Protein AF-A0A7Y2C783-F1 (afdb_monomer)

Structure (mmCIF, N/CA/C/O backbone):
data_AF-A0A7Y2C783-F1
#
_entry.id   AF-A0A7Y2C783-F1
#
loop_
_atom_site.group_PDB
_atom_site.id
_atom_site.type_symbol
_atom_site.label_atom_id
_atom_site.label_alt_id
_atom_site.label_comp_id
_atom_site.label_asym_id
_atom_site.label_entity_id
_atom_site.label_seq_id
_atom_site.pdbx_PDB_ins_code
_atom_site.Cartn_x
_atom_site.Cartn_y
_atom_site.Cartn_z
_atom_site.occupancy
_atom_site.B_iso_or_equiv
_atom_site.auth_seq_id
_atom_site.auth_comp_id
_atom_site.auth_asym_id
_atom_site.auth_atom_id
_atom_site.pdbx_PDB_model_num
ATOM 1 N N . MET A 1 1 ? 1.355 30.446 77.289 1.00 35.69 1 MET A N 1
ATOM 2 C CA . MET A 1 1 ? 1.460 31.749 76.599 1.00 35.69 1 MET A CA 1
ATOM 3 C C . MET A 1 1 ? 1.733 31.462 75.122 1.00 35.69 1 MET A C 1
ATOM 5 O O . MET A 1 1 ? 2.741 30.828 74.870 1.00 35.69 1 MET A O 1
ATOM 9 N N . MET A 1 2 ? 0.798 31.838 74.224 1.00 36.09 2 MET A N 1
ATOM 10 C CA . MET A 1 2 ? 0.848 31.855 72.731 1.00 36.09 2 MET A CA 1
ATOM 11 C C . MET A 1 2 ? 1.248 30.542 72.012 1.00 36.09 2 MET A C 1
ATOM 13 O O . MET A 1 2 ? 2.373 30.098 72.142 1.00 36.09 2 MET A O 1
ATOM 17 N N . MET A 1 3 ? 0.425 29.789 71.267 1.00 40.94 3 MET A N 1
ATOM 18 C CA . MET A 1 3 ? -0.605 30.044 70.238 1.00 40.94 3 MET A CA 1
ATOM 19 C C . MET A 1 3 ? -0.089 30.719 68.955 1.00 40.94 3 MET A C 1
ATOM 21 O O . MET A 1 3 ? 0.222 31.906 68.990 1.00 40.94 3 MET A O 1
ATOM 25 N N . LYS A 1 4 ? -0.098 29.966 67.836 1.00 37.31 4 LYS A N 1
ATOM 26 C CA . LYS A 1 4 ? -0.520 30.348 66.459 1.00 37.31 4 LYS A CA 1
ATOM 27 C C . LYS A 1 4 ? -0.210 29.178 65.500 1.00 37.31 4 LYS A C 1
ATOM 29 O O . LYS A 1 4 ? 0.942 28.913 65.201 1.00 37.31 4 LYS A O 1
ATOM 34 N N . LYS A 1 5 ? -1.170 28.270 65.297 1.00 41.62 5 LYS A N 1
ATOM 35 C CA . LYS A 1 5 ? -2.164 28.225 64.198 1.00 41.62 5 LYS A CA 1
ATOM 36 C C . LYS A 1 5 ? -1.550 27.886 62.829 1.00 41.62 5 LYS A C 1
ATOM 38 O O . LYS A 1 5 ? -1.037 28.749 62.132 1.00 41.62 5 LYS A O 1
ATOM 43 N N . LEU A 1 6 ? -1.689 26.600 62.496 1.00 48.62 6 LEU A N 1
ATOM 44 C CA . LEU A 1 6 ? -1.633 25.992 61.168 1.00 48.62 6 LEU A CA 1
ATOM 45 C C . LEU A 1 6 ? -2.582 26.736 60.211 1.00 48.62 6 LEU A C 1
ATOM 47 O O . LEU A 1 6 ? -3.752 26.927 60.551 1.00 48.62 6 LEU A O 1
ATOM 51 N N . TRP A 1 7 ? -2.112 27.112 59.022 1.00 41.03 7 TRP A N 1
ATOM 52 C CA . TRP A 1 7 ? -2.991 27.558 57.940 1.00 41.03 7 TRP A CA 1
ATOM 53 C C . TRP A 1 7 ? -2.498 26.998 56.607 1.00 41.03 7 TRP A C 1
ATOM 55 O O . TRP A 1 7 ? -1.662 27.579 55.923 1.00 41.03 7 TRP A O 1
ATOM 65 N N . THR A 1 8 ? -3.001 25.811 56.279 1.00 46.34 8 THR A N 1
ATOM 66 C CA . THR A 1 8 ? -2.907 25.205 54.953 1.00 46.34 8 THR A CA 1
ATOM 67 C C . THR A 1 8 ? -4.041 25.794 54.117 1.00 46.34 8 THR A C 1
ATOM 69 O O . THR A 1 8 ? -5.211 25.548 54.410 1.00 46.34 8 THR A O 1
ATOM 72 N N . LEU A 1 9 ? -3.719 26.617 53.118 1.00 43.75 9 LEU A N 1
ATOM 73 C CA . LEU A 1 9 ? -4.701 27.111 52.153 1.00 43.75 9 LEU A CA 1
ATOM 74 C C . LEU A 1 9 ? -5.046 25.964 51.187 1.00 43.75 9 LEU A C 1
ATOM 76 O O . LEU A 1 9 ? -4.231 25.594 50.348 1.00 43.75 9 LEU A O 1
ATOM 80 N N . PHE A 1 10 ? -6.241 25.391 51.321 1.00 44.06 10 PHE A N 1
ATOM 81 C CA . PHE A 1 10 ? -6.843 24.521 50.310 1.00 44.06 10 PHE A CA 1
ATOM 82 C C . PHE A 1 10 ? -7.732 25.402 49.426 1.00 44.06 10 PHE A C 1
ATOM 84 O O . PHE A 1 10 ? -8.859 25.735 49.793 1.00 44.06 10 PHE A O 1
ATOM 91 N N . THR A 1 11 ? -7.212 25.843 48.283 1.00 51.12 11 THR A N 1
ATOM 92 C CA . THR A 1 11 ? -8.003 26.557 47.276 1.00 51.12 11 THR A CA 1
ATOM 93 C C . THR A 1 11 ? -8.775 25.523 46.462 1.00 51.12 11 THR A C 1
ATOM 95 O O . THR A 1 11 ? -8.243 24.901 45.545 1.00 51.12 11 THR A O 1
ATOM 98 N N . LEU A 1 12 ? -10.032 25.298 46.841 1.00 44.12 12 LEU A N 1
ATOM 99 C CA . LEU A 1 12 ? -10.973 24.468 46.097 1.00 44.12 12 LEU A CA 1
ATOM 100 C C . LEU A 1 12 ? -11.381 25.227 44.820 1.00 44.12 12 LEU A C 1
ATOM 102 O O . LEU A 1 12 ? -12.210 26.135 44.872 1.00 44.12 12 LEU A O 1
ATOM 106 N N . PHE A 1 13 ? -10.781 24.895 43.676 1.00 49.03 13 PHE A N 1
ATOM 107 C CA . PHE A 1 13 ? -11.277 25.349 42.375 1.00 49.03 13 PHE A CA 1
ATOM 108 C C . PHE A 1 13 ? -12.567 24.581 42.055 1.00 49.03 13 PHE A C 1
ATOM 110 O O . PHE A 1 13 ? -12.536 23.438 41.605 1.00 49.03 13 PHE A O 1
ATOM 117 N N . LEU A 1 14 ? -13.714 25.210 42.314 1.00 53.22 14 LEU A N 1
ATOM 118 C CA . LEU A 1 14 ? -14.997 24.817 41.736 1.00 53.22 14 LEU A CA 1
ATOM 119 C C . LEU A 1 14 ? -14.942 25.120 40.234 1.00 53.22 14 LEU A C 1
ATOM 121 O O . LEU A 1 14 ? -15.205 26.244 39.812 1.00 53.22 14 LEU A O 1
ATOM 125 N N . LEU A 1 15 ? -14.557 24.128 39.430 1.00 51.62 15 LEU A N 1
ATOM 126 C CA . LEU A 1 15 ? -14.795 24.155 37.990 1.00 51.62 15 LEU A CA 1
ATOM 12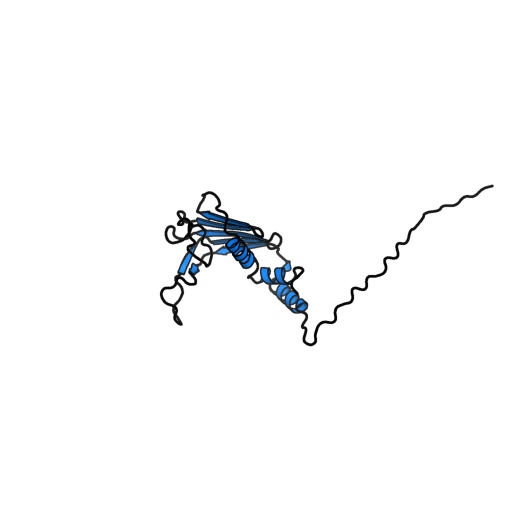7 C C . LEU A 1 15 ? -16.318 24.096 37.787 1.00 51.62 15 LEU A C 1
ATOM 129 O O . LEU A 1 15 ? -16.929 23.109 38.207 1.00 51.62 15 LEU A O 1
ATOM 133 N N . PRO A 1 16 ? -16.969 25.116 37.196 1.00 49.94 16 PRO A N 1
ATOM 134 C CA . PRO A 1 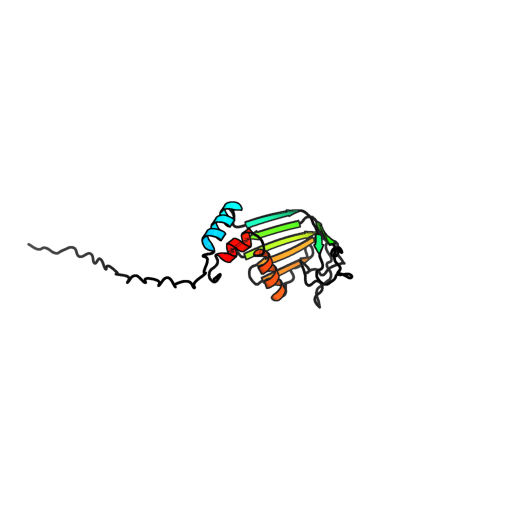16 ? -18.347 24.957 36.771 1.00 49.94 16 PRO A CA 1
ATOM 135 C C . PRO A 1 16 ? -18.357 23.829 35.743 1.00 49.94 16 PRO A C 1
ATOM 137 O O . PRO A 1 16 ? -17.637 23.884 34.746 1.00 49.94 16 PRO A O 1
ATOM 140 N N . GLY A 1 17 ? -19.127 22.779 36.029 1.00 51.09 17 GLY A N 1
ATOM 141 C CA . GLY A 1 17 ? -19.367 21.703 35.086 1.00 51.09 17 GLY A CA 1
ATOM 142 C C . GLY A 1 17 ? -19.876 22.318 33.794 1.00 51.09 17 GLY A C 1
ATOM 143 O O . GLY A 1 17 ? -20.991 22.836 33.740 1.00 51.09 17 GLY A O 1
ATOM 144 N N . VAL A 1 18 ? -19.038 22.293 32.762 1.00 50.53 18 VAL A N 1
ATOM 145 C CA . VAL A 1 18 ? -19.496 22.456 31.393 1.00 50.53 18 VAL A CA 1
ATOM 146 C C . VAL A 1 18 ? -20.329 21.211 31.140 1.00 50.53 18 VAL A C 1
ATOM 148 O O . VAL A 1 18 ? -19.809 20.165 30.765 1.00 50.53 18 VAL A O 1
ATOM 151 N N . SER A 1 19 ? -21.625 21.290 31.437 1.00 53.25 19 SER A N 1
ATOM 152 C CA . SER A 1 19 ? -22.588 20.388 30.834 1.00 53.25 19 SER A CA 1
ATOM 153 C C . SER A 1 19 ? -22.466 20.642 29.341 1.00 53.25 19 SER A C 1
ATOM 155 O O . SER A 1 19 ? -23.022 21.612 28.832 1.00 53.25 19 SER A O 1
ATOM 157 N N . ALA A 1 20 ? -21.657 19.834 28.658 1.00 54.03 20 ALA A N 1
ATOM 158 C CA . ALA A 1 20 ? -21.724 19.729 27.218 1.00 54.03 20 ALA A CA 1
ATOM 159 C C . ALA A 1 20 ? -23.180 19.384 26.916 1.00 54.03 20 ALA A C 1
ATOM 161 O O . ALA A 1 20 ? -23.690 18.352 27.355 1.00 54.03 20 ALA A O 1
ATOM 162 N N . TRP A 1 21 ? -23.895 20.317 26.296 1.00 50.50 21 TRP A N 1
ATOM 163 C CA . TRP A 1 21 ? -25.240 20.049 25.826 1.00 50.50 21 TRP A CA 1
ATOM 164 C C . TRP A 1 21 ? -25.093 18.925 24.809 1.00 50.50 21 TRP A C 1
ATOM 166 O O . TRP A 1 21 ? -24.520 19.137 23.744 1.00 50.50 21 TRP A O 1
ATOM 176 N N . ALA A 1 22 ? -25.539 17.720 25.167 1.00 63.16 22 ALA A N 1
ATOM 177 C CA . ALA A 1 22 ? -25.695 16.649 24.202 1.00 63.16 22 ALA A CA 1
ATOM 178 C C . ALA A 1 22 ? -26.636 17.195 23.126 1.00 63.16 22 ALA A C 1
ATOM 180 O O . ALA A 1 22 ? -27.801 17.488 23.408 1.00 63.16 22 ALA A O 1
ATOM 181 N N . GLN A 1 23 ? -26.099 17.455 21.934 1.00 70.06 23 GLN A N 1
ATOM 182 C CA . GLN A 1 23 ? -26.910 17.895 20.812 1.00 70.06 23 GLN A CA 1
ATOM 183 C C . GLN A 1 23 ? -27.977 16.831 20.579 1.00 70.06 23 GLN A C 1
ATOM 185 O O . GLN A 1 23 ? -27.688 15.637 20.521 1.00 70.06 23 GLN A O 1
ATOM 190 N N . GLN A 1 24 ? -29.232 17.259 20.509 1.00 72.25 24 GLN A N 1
ATOM 191 C CA . GLN A 1 24 ? -30.321 16.342 20.236 1.00 72.25 24 GLN A CA 1
ATOM 192 C C . GLN A 1 24 ? -30.245 15.949 18.762 1.00 72.25 24 GLN A C 1
ATOM 194 O O . GLN A 1 24 ? -30.419 16.792 17.883 1.00 72.25 24 GLN A O 1
ATOM 199 N N . PHE A 1 25 ? -29.940 14.679 18.506 1.00 80.75 25 PHE A N 1
ATOM 200 C CA . PHE A 1 25 ? -29.828 14.153 17.153 1.00 80.75 25 PHE A CA 1
ATOM 201 C C . PHE A 1 25 ? -31.163 14.259 16.393 1.00 80.75 25 PHE A C 1
ATOM 203 O O . PHE A 1 25 ? -32.235 14.173 17.010 1.00 80.75 25 PHE A O 1
ATOM 210 N N . PRO A 1 26 ? -31.131 14.457 15.061 1.00 84.62 26 PRO A N 1
ATOM 211 C CA . PRO A 1 26 ? -32.343 14.577 14.261 1.00 84.62 26 PRO A CA 1
ATOM 212 C C . PRO A 1 26 ? -33.195 13.293 14.326 1.00 84.62 26 PRO A C 1
ATOM 214 O O . PRO A 1 26 ? -32.656 12.196 14.495 1.00 84.62 26 PRO A O 1
ATOM 217 N N . PRO A 1 27 ? -34.530 13.384 14.168 1.00 85.81 27 PRO A N 1
ATOM 218 C CA . PRO A 1 27 ? -35.386 12.204 14.076 1.00 85.81 27 PRO A CA 1
ATOM 219 C C . PRO A 1 27 ? -34.904 11.243 12.981 1.00 85.81 27 PRO A C 1
ATOM 221 O O . PRO A 1 27 ? -34.659 11.662 11.853 1.00 85.81 27 PRO A O 1
ATOM 224 N N . GLY A 1 28 ? -34.787 9.955 13.312 1.00 85.19 28 GLY A N 1
ATOM 225 C CA . GLY A 1 28 ? -34.253 8.934 12.403 1.00 85.19 28 GLY A CA 1
ATOM 226 C C . GLY A 1 28 ? -32.733 8.759 12.461 1.00 85.19 28 GLY A C 1
ATOM 227 O O . GLY A 1 28 ? -32.214 7.892 11.764 1.00 85.19 28 GLY A O 1
ATOM 228 N N . PHE A 1 29 ? -32.028 9.526 13.299 1.00 85.25 29 PHE A N 1
ATOM 229 C CA . PHE A 1 29 ? -30.620 9.276 13.580 1.00 85.25 29 PHE A CA 1
ATOM 230 C C . PHE A 1 29 ? -30.437 7.898 14.220 1.00 85.25 29 PHE A C 1
ATOM 232 O O . PHE A 1 29 ? -31.055 7.577 15.238 1.00 85.25 29 PHE A O 1
ATOM 239 N N . VAL A 1 30 ? -29.573 7.097 13.606 1.00 85.62 30 VAL A N 1
ATOM 240 C CA . VAL A 1 30 ? -29.098 5.828 14.144 1.00 85.62 30 VAL A CA 1
ATOM 241 C C . VAL A 1 30 ? -27.656 6.059 14.546 1.00 85.62 30 VAL A C 1
ATOM 243 O O . VAL A 1 30 ? -26.835 6.379 13.693 1.00 85.62 30 VAL A O 1
ATOM 246 N N . ASP A 1 31 ? -27.366 5.908 15.835 1.00 86.69 31 ASP A N 1
ATOM 247 C CA . ASP A 1 31 ? -25.995 5.947 16.329 1.00 86.69 31 ASP A CA 1
ATOM 248 C C . ASP A 1 31 ? -25.188 4.825 15.648 1.00 86.69 31 ASP A C 1
ATOM 250 O O . ASP A 1 31 ? -25.551 3.650 15.793 1.00 86.69 31 ASP A O 1
ATOM 254 N N . PRO A 1 32 ? -24.135 5.144 14.871 1.00 89.56 32 PRO A N 1
ATOM 255 C CA . PRO A 1 32 ? -23.332 4.129 14.203 1.00 89.56 32 PRO A CA 1
ATOM 256 C C . PRO A 1 32 ? -22.424 3.371 15.179 1.00 89.56 32 PRO A C 1
ATOM 258 O O . PRO A 1 32 ? -21.966 2.275 14.842 1.00 89.56 32 PRO A O 1
ATOM 261 N N . MET A 1 33 ? -22.162 3.901 16.380 1.00 91.44 33 MET A N 1
ATOM 262 C CA . MET A 1 33 ? -21.158 3.348 17.292 1.00 91.44 33 MET A CA 1
ATOM 263 C C . MET A 1 33 ? -21.408 1.886 17.682 1.00 91.44 33 MET A C 1
ATOM 265 O O . MET A 1 33 ? -20.473 1.095 17.541 1.00 91.44 33 MET A O 1
ATOM 269 N N . PRO A 1 34 ? -22.633 1.454 18.048 1.00 93.75 34 PRO A N 1
ATOM 270 C CA . PRO A 1 34 ? -22.900 0.045 18.339 1.00 93.75 34 PRO A CA 1
ATOM 271 C C . PRO A 1 34 ? -22.588 -0.894 17.163 1.00 93.75 34 PRO A C 1
ATOM 273 O O . PRO A 1 34 ? -22.119 -2.014 17.366 1.00 93.75 34 PRO A O 1
ATOM 276 N N . LEU A 1 35 ? -22.818 -0.446 15.922 1.00 93.62 35 LEU A N 1
ATOM 277 C CA . LEU A 1 35 ? -22.506 -1.228 14.723 1.00 93.62 35 LEU A CA 1
ATOM 278 C C . LEU A 1 35 ? -20.993 -1.294 14.481 1.00 93.62 35 LEU A C 1
ATOM 280 O O . LEU A 1 35 ? -20.466 -2.367 14.185 1.00 93.62 35 LEU A O 1
ATOM 284 N N . LEU A 1 36 ? -20.294 -0.167 14.630 1.00 94.81 36 LEU A N 1
ATOM 285 C CA . LEU A 1 36 ? -18.838 -0.110 14.491 1.00 94.81 36 LEU A CA 1
ATOM 286 C C . LEU A 1 36 ? -18.143 -0.972 15.551 1.00 94.81 36 LEU A C 1
ATOM 288 O O . LEU A 1 36 ? -17.160 -1.646 15.246 1.00 94.81 36 LEU A O 1
ATOM 292 N N . GLU A 1 37 ? -18.625 -0.959 16.793 1.00 95.62 37 GLU A N 1
ATOM 293 C CA . GLU A 1 37 ? -18.112 -1.797 17.883 1.00 95.62 37 GLU A CA 1
ATOM 294 C C . GLU A 1 37 ? -18.317 -3.286 17.601 1.00 95.62 37 GLU A C 1
ATOM 296 O O . GLU A 1 37 ? -17.364 -4.060 17.703 1.00 95.62 37 GLU A O 1
ATOM 301 N N . ALA A 1 38 ? -19.519 -3.684 17.171 1.00 97.12 38 ALA A N 1
ATOM 302 C CA . ALA A 1 38 ? -19.801 -5.068 16.798 1.00 97.12 38 ALA A CA 1
ATOM 303 C C . ALA A 1 38 ? -18.907 -5.545 15.638 1.00 97.12 38 ALA A C 1
ATOM 305 O O . ALA A 1 38 ? -18.322 -6.626 15.710 1.00 97.12 38 ALA A O 1
ATOM 306 N N . ALA A 1 39 ? -18.741 -4.722 14.597 1.00 97.06 39 ALA A N 1
ATOM 307 C CA . ALA A 1 39 ? -17.877 -5.041 13.462 1.00 97.06 39 ALA A CA 1
ATOM 308 C C . ALA A 1 39 ? -16.398 -5.162 13.866 1.00 97.06 39 ALA A C 1
ATOM 310 O O . ALA A 1 39 ? -15.707 -6.074 13.411 1.00 97.06 39 ALA A O 1
ATOM 311 N N . ALA A 1 40 ? -15.908 -4.279 14.743 1.00 96.81 40 ALA A N 1
ATOM 312 C CA . ALA A 1 40 ? -14.535 -4.366 15.239 1.00 96.81 40 ALA A CA 1
ATOM 313 C C . ALA A 1 40 ? -14.298 -5.590 16.120 1.00 96.81 40 ALA A C 1
ATOM 315 O O . ALA A 1 40 ? -13.219 -6.178 16.036 1.00 96.81 40 ALA A O 1
ATOM 316 N N . ALA A 1 41 ? -15.281 -5.979 16.935 1.00 97.56 41 ALA A N 1
ATOM 317 C CA . ALA A 1 41 ? -15.201 -7.193 17.737 1.00 97.56 41 ALA A CA 1
ATOM 318 C C . ALA A 1 41 ? -15.102 -8.445 16.850 1.00 97.56 41 ALA A C 1
ATOM 320 O O . ALA A 1 41 ? -14.258 -9.300 17.110 1.00 97.56 41 ALA A O 1
ATOM 321 N N . GLU A 1 42 ? -15.896 -8.515 15.777 1.00 97.81 42 GLU A N 1
ATOM 322 C CA . GLU A 1 42 ? -15.921 -9.661 14.859 1.00 97.81 42 GLU A CA 1
ATOM 323 C C . GLU A 1 42 ? -14.582 -9.872 14.141 1.00 97.81 42 GLU A C 1
ATOM 325 O O . GLU A 1 42 ? -14.077 -10.991 14.069 1.00 97.81 42 GLU A O 1
ATOM 330 N N . ILE A 1 43 ? -13.971 -8.796 13.634 1.00 95.62 43 ILE A N 1
ATOM 331 C CA . ILE A 1 43 ? -12.700 -8.897 12.895 1.00 95.62 43 ILE A CA 1
ATOM 332 C C . ILE A 1 43 ? -11.462 -8.732 13.789 1.00 95.62 43 ILE A C 1
ATOM 334 O O . ILE A 1 43 ? -10.335 -8.740 13.293 1.00 95.62 43 ILE A O 1
ATOM 338 N N . GLY A 1 44 ? -11.656 -8.545 15.099 1.00 96.56 44 GLY A N 1
ATOM 339 C CA . GLY A 1 44 ? -10.578 -8.319 16.060 1.00 96.56 44 GLY A CA 1
ATOM 340 C C . GLY A 1 44 ? -9.746 -7.064 15.778 1.00 96.56 44 GLY A C 1
ATOM 341 O O . GLY A 1 44 ? -8.557 -7.051 16.089 1.00 96.56 44 GLY A O 1
ATOM 342 N N . GLU A 1 45 ? -10.339 -6.023 15.184 1.00 95.88 45 GLU A N 1
ATOM 343 C CA . GLU A 1 45 ? -9.636 -4.818 14.703 1.00 95.88 45 GLU A CA 1
ATOM 344 C C . GLU A 1 45 ? -8.840 -4.105 15.806 1.00 95.88 45 GLU A C 1
ATOM 346 O O . GLU A 1 45 ? -7.748 -3.597 15.557 1.00 95.88 45 GLU A O 1
ATOM 351 N N . GLN A 1 46 ? -9.347 -4.126 17.041 1.00 93.06 46 GLN A N 1
ATOM 352 C CA . GLN A 1 46 ? -8.694 -3.497 18.194 1.00 93.06 46 GLN A CA 1
ATOM 353 C C . GLN A 1 46 ? -7.424 -4.232 18.657 1.00 93.06 46 GLN A C 1
ATOM 355 O O . GLN A 1 46 ? -6.647 -3.681 19.433 1.00 93.06 46 GLN A O 1
ATOM 360 N N . ASN A 1 47 ? -7.183 -5.459 18.185 1.00 95.62 47 ASN A N 1
ATOM 361 C CA . ASN A 1 47 ? -6.023 -6.257 18.588 1.00 95.62 47 ASN A CA 1
ATOM 362 C C . ASN A 1 47 ? -4.755 -5.918 17.793 1.00 95.62 47 ASN A C 1
ATOM 364 O O . ASN A 1 47 ? -3.695 -6.481 18.072 1.00 95.62 47 ASN A O 1
ATOM 368 N N . PHE A 1 48 ? -4.843 -5.040 16.788 1.00 94.88 48 PHE A N 1
ATOM 369 C CA . PHE A 1 48 ? -3.700 -4.666 15.963 1.00 94.88 48 PHE A CA 1
ATOM 370 C C . PHE A 1 48 ? -3.775 -3.222 15.454 1.00 94.88 48 PHE A C 1
ATOM 372 O O . PHE A 1 48 ? -4.834 -2.661 15.169 1.00 94.88 48 PHE A O 1
ATOM 379 N N . GLN A 1 49 ? -2.599 -2.625 15.295 1.00 93.31 49 GLN A N 1
ATOM 380 C CA . GLN A 1 49 ? -2.411 -1.298 14.696 1.00 93.31 49 GLN A CA 1
ATOM 381 C C . GLN A 1 49 ? -1.834 -1.379 13.280 1.00 93.31 49 GLN A C 1
ATOM 383 O O . GLN A 1 49 ? -1.955 -0.435 12.504 1.00 93.31 49 GLN A O 1
ATOM 388 N N . CYS A 1 50 ? -1.215 -2.511 12.950 1.00 95.19 50 CYS A N 1
ATOM 389 C CA . CYS A 1 50 ? -0.521 -2.743 11.699 1.00 95.19 50 CYS A CA 1
ATOM 390 C C . CYS A 1 50 ? -0.860 -4.134 11.163 1.00 95.19 50 CYS A C 1
ATOM 392 O O . CYS A 1 50 ? -1.065 -5.071 11.939 1.00 95.19 50 CYS A O 1
ATOM 394 N N . VAL A 1 51 ? -0.911 -4.263 9.839 1.00 95.69 51 VAL A N 1
ATOM 395 C CA . VAL A 1 51 ? -1.029 -5.551 9.153 1.00 95.69 51 VAL A CA 1
ATOM 396 C C . VAL A 1 51 ? 0.075 -5.691 8.116 1.00 95.69 51 VAL A C 1
ATOM 398 O O . VAL A 1 51 ? 0.432 -4.726 7.440 1.00 95.69 51 VAL A O 1
ATOM 401 N N . THR A 1 52 ? 0.562 -6.919 7.952 1.00 97.12 52 THR A N 1
ATOM 402 C CA . THR A 1 52 ? 1.407 -7.305 6.823 1.00 97.12 52 THR A CA 1
ATOM 403 C C . THR A 1 52 ? 0.666 -8.330 5.980 1.00 97.12 52 THR A C 1
ATOM 405 O O . THR A 1 52 ? 0.315 -9.410 6.452 1.00 97.12 52 THR A O 1
ATOM 408 N N . LEU A 1 53 ? 0.440 -7.986 4.721 1.00 95.50 53 LEU A N 1
ATOM 409 C CA . LEU A 1 53 ? -0.159 -8.832 3.701 1.00 95.50 53 LEU A CA 1
ATOM 410 C C . LEU A 1 53 ? 0.952 -9.408 2.826 1.00 95.50 53 LEU A C 1
ATOM 412 O O . LEU A 1 53 ? 1.943 -8.729 2.555 1.00 95.50 53 LEU A O 1
ATOM 416 N N . SER A 1 54 ? 0.780 -10.640 2.354 1.00 98.00 54 SER A N 1
ATOM 417 C CA . SER A 1 54 ? 1.665 -11.231 1.348 1.00 98.00 54 SER A CA 1
ATOM 418 C C . SER A 1 54 ? 0.892 -12.139 0.399 1.00 98.00 54 SER A C 1
ATOM 420 O O . SER A 1 54 ? -0.128 -12.710 0.788 1.00 98.00 54 SER A O 1
ATOM 422 N N . GLY A 1 55 ? 1.349 -12.260 -0.848 1.00 97.25 55 GLY A N 1
ATOM 423 C CA . GLY A 1 55 ? 0.703 -13.134 -1.823 1.00 97.25 55 GLY A CA 1
ATOM 424 C C . GLY A 1 55 ? 1.125 -12.899 -3.271 1.00 97.25 55 GLY A C 1
ATOM 425 O O . GLY A 1 55 ? 2.227 -12.435 -3.564 1.00 97.25 55 GLY A O 1
ATOM 426 N N . ALA A 1 56 ? 0.226 -13.250 -4.184 1.00 96.44 56 ALA A N 1
ATOM 427 C CA . ALA A 1 56 ? 0.334 -13.002 -5.616 1.00 96.44 56 ALA A CA 1
ATOM 428 C C . ALA A 1 56 ? -1.072 -12.799 -6.201 1.00 96.44 56 ALA A C 1
ATOM 430 O O . ALA A 1 56 ? -2.060 -13.270 -5.636 1.00 96.44 56 ALA A O 1
ATOM 431 N N . GLY A 1 57 ? -1.161 -12.107 -7.332 1.00 92.50 57 GLY A N 1
ATOM 432 C CA . GLY A 1 57 ? -2.422 -11.766 -7.976 1.00 92.50 57 GLY A CA 1
ATOM 433 C C . GLY A 1 57 ? -2.205 -11.052 -9.304 1.00 92.50 57 GLY A C 1
ATOM 434 O O . GLY A 1 57 ? -1.261 -11.344 -10.040 1.00 92.50 57 GLY A O 1
ATOM 435 N N . TYR A 1 58 ? -3.093 -10.119 -9.623 1.00 89.38 58 TYR A N 1
ATOM 436 C CA . TYR A 1 58 ? -2.978 -9.259 -10.793 1.00 89.38 58 TYR A CA 1
ATOM 437 C C . TYR A 1 58 ? -3.604 -7.892 -10.512 1.00 89.38 58 TYR A C 1
ATOM 439 O O . TYR A 1 58 ? -4.516 -7.785 -9.691 1.00 89.38 58 TYR A O 1
ATOM 447 N N . SER A 1 59 ? -3.147 -6.864 -11.220 1.00 85.19 59 SER A N 1
ATOM 448 C CA . SER A 1 59 ? -3.828 -5.573 -11.316 1.00 85.19 59 SER A CA 1
ATOM 449 C C . SER A 1 59 ? -4.597 -5.465 -12.632 1.00 85.19 59 SER A C 1
ATOM 451 O O . SER A 1 59 ? -4.280 -6.133 -13.617 1.00 85.19 59 SER A O 1
ATOM 453 N N . GLY A 1 60 ? -5.640 -4.635 -12.635 1.00 80.81 60 GLY A N 1
ATOM 454 C CA . GLY A 1 60 ? -6.403 -4.279 -13.830 1.00 80.81 60 GLY A CA 1
ATOM 455 C C . GLY A 1 60 ? -6.168 -2.821 -14.219 1.00 80.81 60 GLY A C 1
ATOM 456 O O . GLY A 1 60 ? -6.092 -1.940 -13.357 1.00 80.81 60 GLY A O 1
ATOM 457 N N . SER A 1 61 ? -6.075 -2.549 -15.518 1.00 75.44 61 SER A N 1
ATOM 458 C CA . SER A 1 61 ? -5.917 -1.197 -16.060 1.00 75.44 61 SER A CA 1
ATOM 459 C C . SER A 1 61 ? -7.279 -0.536 -16.321 1.00 75.44 61 SER A C 1
ATOM 461 O O . SER A 1 61 ? -7.772 -0.464 -17.449 1.00 75.44 61 SER A O 1
ATOM 463 N N . VAL A 1 62 ? -7.910 -0.045 -15.248 1.00 73.25 62 VAL A N 1
ATOM 464 C CA . VAL A 1 62 ? -9.210 0.649 -15.325 1.00 73.25 62 VAL A CA 1
ATOM 465 C C . VAL A 1 62 ? -9.142 1.794 -16.341 1.00 73.25 62 VAL A C 1
ATOM 467 O O . VAL A 1 62 ? -8.268 2.654 -16.254 1.00 73.25 62 VAL A O 1
ATOM 470 N N . GLY A 1 63 ? -10.063 1.797 -17.309 1.00 72.62 63 GLY A N 1
ATOM 471 C CA . GLY A 1 63 ? -10.144 2.821 -18.359 1.00 72.62 63 GLY A CA 1
ATOM 472 C C . GLY A 1 63 ? -9.198 2.627 -19.552 1.00 72.62 63 GLY A C 1
ATOM 473 O O . GLY A 1 63 ? -9.262 3.420 -20.485 1.00 72.62 63 GLY A O 1
ATOM 474 N N . GLN A 1 64 ? -8.360 1.583 -19.563 1.00 72.06 64 GLN A N 1
ATOM 475 C CA . GLN A 1 64 ? -7.453 1.265 -20.682 1.00 72.06 64 GLN A CA 1
ATOM 476 C C . GLN A 1 64 ? -7.813 -0.040 -21.408 1.00 72.06 64 GLN A C 1
ATOM 478 O O . GLN A 1 64 ? -7.038 -0.549 -22.217 1.00 72.06 64 GLN A O 1
ATOM 483 N N . VAL A 1 65 ? -8.978 -0.610 -21.108 1.00 72.38 65 VAL A N 1
ATOM 484 C CA . VAL A 1 65 ? -9.467 -1.808 -21.790 1.00 72.38 65 VAL A CA 1
ATOM 485 C C . VAL A 1 65 ? -9.955 -1.457 -23.194 1.00 72.38 65 VAL A C 1
ATOM 487 O O . VAL A 1 65 ? -10.632 -0.450 -23.388 1.00 72.38 65 VAL A O 1
ATOM 490 N N . TYR A 1 66 ? -9.599 -2.289 -24.175 1.00 74.25 66 TYR A N 1
ATOM 491 C CA . TYR A 1 66 ? -10.046 -2.121 -25.561 1.00 74.25 66 TYR A CA 1
ATOM 492 C C . TYR A 1 66 ? -11.553 -2.373 -25.714 1.00 74.25 66 TYR A C 1
ATOM 494 O O . TYR A 1 66 ? -12.220 -1.670 -26.467 1.00 74.25 66 TYR A O 1
ATOM 502 N N . ASP A 1 67 ? -12.080 -3.356 -24.981 1.00 78.62 67 ASP A N 1
ATOM 503 C CA . ASP A 1 67 ? -13.492 -3.734 -24.990 1.00 78.62 67 ASP A CA 1
ATOM 504 C C . ASP A 1 67 ? -14.072 -3.648 -23.570 1.00 78.62 67 ASP A C 1
ATOM 506 O O . ASP A 1 67 ? -13.448 -4.093 -22.603 1.00 78.62 67 ASP A O 1
ATOM 510 N N . ASN A 1 68 ? -15.256 -3.046 -23.447 1.00 76.88 68 ASN A N 1
ATOM 511 C CA . ASN A 1 68 ? -15.998 -2.902 -22.195 1.00 76.88 68 ASN A CA 1
ATOM 512 C C . ASN A 1 68 ? -17.412 -3.450 -22.406 1.00 76.88 68 ASN A C 1
ATOM 514 O O . ASN A 1 68 ? -18.329 -2.725 -22.798 1.00 76.88 68 ASN A O 1
ATOM 518 N N . ALA A 1 69 ? -17.562 -4.750 -22.164 1.00 80.25 69 ALA A N 1
ATOM 519 C CA . ALA A 1 69 ? -18.808 -5.476 -22.346 1.00 80.25 69 ALA A CA 1
ATOM 520 C C . ALA A 1 69 ? -19.099 -6.392 -21.145 1.00 80.25 69 ALA A C 1
ATOM 522 O O . ALA A 1 69 ? -18.170 -6.860 -20.478 1.00 80.25 69 ALA A O 1
ATOM 523 N N . PRO A 1 70 ? -20.382 -6.704 -20.868 1.00 80.62 70 PRO A N 1
ATOM 524 C CA . PRO A 1 70 ? -20.735 -7.725 -19.890 1.00 80.62 70 PRO A CA 1
ATOM 525 C C . PRO A 1 70 ? -20.007 -9.040 -20.201 1.00 80.62 70 PRO A C 1
ATOM 527 O O . PRO A 1 70 ? -20.102 -9.553 -21.315 1.00 80.62 70 PRO A O 1
ATOM 530 N N . ASN A 1 71 ? -19.323 -9.601 -19.199 1.00 83.31 71 ASN A N 1
ATOM 531 C CA . ASN A 1 71 ? -18.504 -10.824 -19.274 1.00 83.31 71 ASN A CA 1
ATOM 532 C C . ASN A 1 71 ? -17.130 -10.692 -19.958 1.00 83.31 71 ASN A C 1
ATOM 534 O O . ASN A 1 71 ? -16.463 -11.710 -20.145 1.00 83.31 71 ASN A O 1
ATOM 538 N N . VAL A 1 72 ? -16.681 -9.481 -20.295 1.00 82.31 72 VAL A N 1
ATOM 539 C CA . VAL A 1 72 ? -15.287 -9.240 -20.688 1.00 82.31 72 VAL A CA 1
ATOM 540 C C . VAL A 1 72 ? -14.513 -8.785 -19.459 1.00 82.31 72 VAL A C 1
ATOM 542 O O . VAL A 1 72 ? -14.842 -7.773 -18.843 1.00 82.31 72 VAL A O 1
ATOM 545 N N . ASP A 1 73 ? -13.505 -9.565 -19.076 1.00 79.19 73 ASP A N 1
ATOM 546 C CA . ASP A 1 73 ? -12.624 -9.207 -17.968 1.00 79.19 73 ASP A CA 1
ATOM 547 C C . ASP A 1 73 ? -11.631 -8.119 -18.393 1.00 79.19 73 ASP A C 1
ATOM 549 O O . ASP A 1 73 ? -11.275 -7.994 -19.569 1.00 79.19 73 ASP A O 1
ATOM 553 N N . TRP A 1 74 ? -11.158 -7.337 -17.429 1.00 79.00 74 TRP A N 1
ATOM 554 C CA . TRP A 1 74 ? -10.107 -6.362 -17.686 1.00 79.00 74 TRP A CA 1
ATOM 555 C C . TRP A 1 74 ? -8.777 -7.059 -17.963 1.00 79.00 74 TRP A C 1
ATOM 557 O O . TRP A 1 74 ? -8.507 -8.154 -17.464 1.00 79.00 74 TRP A O 1
ATOM 567 N N . THR A 1 75 ? -7.912 -6.398 -18.737 1.00 80.44 75 THR A N 1
ATOM 568 C CA . THR A 1 75 ? -6.544 -6.872 -18.962 1.00 80.44 75 THR A CA 1
ATOM 569 C C . THR A 1 75 ? -5.859 -7.094 -17.619 1.00 80.44 75 THR A C 1
ATOM 571 O O . THR A 1 75 ? -5.690 -6.159 -16.834 1.00 80.44 75 THR A O 1
ATOM 574 N N . ARG A 1 76 ? -5.471 -8.344 -17.360 1.00 85.69 76 ARG A N 1
ATOM 575 C CA . ARG A 1 76 ? -4.800 -8.741 -16.125 1.00 85.69 76 ARG A CA 1
ATOM 576 C C . ARG A 1 76 ? -3.304 -8.530 -16.268 1.00 85.69 76 ARG A C 1
ATOM 578 O O . ARG A 1 76 ? -2.682 -9.121 -17.147 1.00 85.69 76 ARG A O 1
ATOM 585 N N . ILE A 1 77 ? -2.732 -7.736 -15.376 1.00 87.06 77 ILE A N 1
ATOM 586 C CA . ILE A 1 77 ? -1.292 -7.506 -15.297 1.00 87.06 77 ILE A CA 1
ATOM 587 C C . ILE A 1 77 ? -0.775 -8.266 -14.073 1.00 87.06 77 ILE A C 1
ATOM 589 O O . ILE A 1 77 ? -1.119 -7.895 -12.950 1.00 87.06 77 ILE A O 1
ATOM 593 N N . PRO A 1 78 ? -0.018 -9.365 -14.254 1.00 91.50 78 PRO A N 1
ATOM 594 C CA . PRO A 1 78 ? 0.417 -10.204 -13.143 1.00 91.50 78 PRO A CA 1
ATOM 595 C C . PRO A 1 78 ? 1.235 -9.434 -12.105 1.00 91.50 78 PRO A C 1
ATOM 597 O O . PRO A 1 78 ? 2.092 -8.620 -12.447 1.00 91.50 78 PRO A O 1
ATOM 600 N N . MET A 1 79 ? 0.988 -9.747 -10.836 1.00 92.81 79 MET A N 1
ATOM 601 C CA . MET A 1 79 ? 1.722 -9.226 -9.688 1.00 92.81 79 MET A CA 1
ATOM 602 C C . MET A 1 79 ? 2.153 -10.403 -8.820 1.00 92.81 79 MET A C 1
ATOM 604 O O . MET A 1 79 ? 1.323 -11.133 -8.276 1.00 92.81 79 MET A O 1
ATOM 608 N N . THR A 1 80 ? 3.455 -10.605 -8.693 1.00 96.75 80 THR A N 1
ATOM 609 C CA . THR A 1 80 ? 4.038 -11.699 -7.904 1.00 96.75 80 THR A CA 1
ATOM 610 C C . THR A 1 80 ? 4.843 -11.141 -6.741 1.00 96.75 80 THR A C 1
ATOM 612 O O . THR A 1 80 ? 5.133 -9.947 -6.714 1.00 96.75 80 THR A O 1
ATOM 615 N N . ASN A 1 81 ? 5.179 -11.986 -5.761 1.00 97.62 81 ASN A N 1
ATOM 616 C CA . ASN A 1 81 ? 5.957 -11.586 -4.582 1.00 97.62 81 ASN A CA 1
ATOM 617 C C . ASN A 1 81 ? 5.388 -10.333 -3.891 1.00 97.62 81 ASN A C 1
ATOM 619 O O . ASN A 1 81 ? 6.138 -9.468 -3.444 1.00 97.62 81 ASN A O 1
ATOM 623 N N . TYR A 1 82 ? 4.059 -10.223 -3.855 1.00 97.62 82 TYR A N 1
ATOM 624 C CA . TYR A 1 82 ? 3.382 -9.076 -3.278 1.00 97.62 82 TYR A CA 1
ATOM 625 C C . TYR A 1 82 ? 3.580 -9.084 -1.767 1.00 97.62 82 TYR A C 1
ATOM 627 O O . TYR A 1 82 ? 3.334 -10.101 -1.112 1.00 97.62 82 TYR A O 1
ATOM 635 N N . THR A 1 83 ? 3.966 -7.940 -1.220 1.00 98.19 83 THR A N 1
ATOM 636 C CA . THR A 1 83 ? 3.929 -7.641 0.205 1.00 98.19 83 THR A CA 1
ATOM 637 C C . THR A 1 83 ? 3.340 -6.258 0.413 1.00 98.19 83 THR A C 1
ATOM 639 O O . THR A 1 83 ? 3.575 -5.336 -0.365 1.00 98.19 83 THR A O 1
ATOM 642 N N . ARG A 1 84 ? 2.569 -6.091 1.484 1.00 97.31 84 ARG A N 1
ATOM 643 C CA . ARG A 1 84 ? 2.113 -4.768 1.900 1.00 97.31 84 ARG A CA 1
ATOM 644 C C . ARG A 1 84 ? 2.050 -4.672 3.402 1.00 97.31 84 ARG A C 1
ATOM 646 O O . ARG A 1 84 ? 1.358 -5.463 4.032 1.00 97.31 84 ARG A O 1
ATOM 653 N N . MET A 1 85 ? 2.735 -3.687 3.952 1.00 97.94 85 MET A N 1
ATOM 654 C CA . MET A 1 85 ? 2.559 -3.260 5.329 1.00 97.94 85 MET A CA 1
ATOM 655 C C . MET A 1 85 ? 1.634 -2.049 5.345 1.00 97.94 85 MET A C 1
ATOM 657 O O . MET A 1 85 ? 1.833 -1.130 4.553 1.00 97.94 85 MET A O 1
ATOM 661 N N . ILE A 1 86 ? 0.659 -2.040 6.248 1.00 98.00 86 ILE A N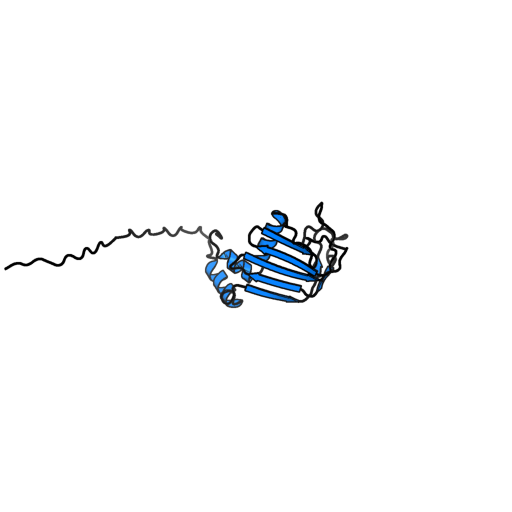 1
ATOM 662 C CA . ILE A 1 86 ? -0.182 -0.875 6.523 1.00 98.00 86 ILE A CA 1
ATOM 663 C C . ILE A 1 86 ? -0.141 -0.615 8.022 1.00 98.00 86 ILE A C 1
ATOM 665 O O . ILE A 1 86 ? -0.489 -1.509 8.791 1.00 98.00 86 ILE A O 1
ATOM 669 N N . ASN A 1 87 ? 0.239 0.595 8.423 1.00 96.38 87 ASN A N 1
ATOM 670 C CA . ASN A 1 87 ? 0.135 1.087 9.789 1.00 96.38 87 ASN A CA 1
ATOM 671 C C . ASN A 1 87 ? -0.908 2.210 9.842 1.00 96.38 87 ASN A C 1
ATOM 673 O O . ASN A 1 87 ? -0.686 3.309 9.336 1.00 96.38 87 ASN A O 1
ATOM 677 N N . TRP A 1 88 ? -2.054 1.937 10.464 1.00 94.81 88 TRP A N 1
ATOM 678 C CA . TRP A 1 88 ? -3.141 2.917 10.566 1.00 94.81 88 TRP A CA 1
ATOM 679 C C . TRP A 1 88 ? -2.927 3.954 11.667 1.00 94.81 88 TRP A C 1
ATOM 681 O O . TRP A 1 88 ? -3.574 4.994 11.637 1.00 94.81 88 TRP A O 1
ATOM 691 N N . GLU A 1 89 ? -2.050 3.690 12.637 1.00 91.19 89 GLU A N 1
ATOM 692 C CA . GLU A 1 89 ? -1.723 4.668 13.680 1.00 91.19 89 GLU A CA 1
ATOM 693 C C . GLU A 1 89 ? -0.912 5.832 13.102 1.00 91.19 89 GLU A C 1
ATOM 695 O O . GLU A 1 89 ? -1.158 6.987 13.443 1.00 91.19 89 GLU A O 1
ATOM 700 N N . THR A 1 90 ? 0.019 5.533 12.192 1.00 92.06 90 THR A N 1
ATOM 701 C CA . THR A 1 90 ? 0.858 6.537 11.523 1.00 92.06 90 THR A CA 1
ATOM 702 C C . THR A 1 90 ? 0.336 6.951 10.148 1.00 92.06 90 THR A C 1
ATOM 704 O O . THR A 1 90 ? 0.837 7.914 9.577 1.00 92.06 90 THR A O 1
ATOM 707 N N . GLY A 1 91 ? -0.681 6.266 9.612 1.00 92.62 91 GLY A N 1
ATOM 708 C CA . GLY A 1 91 ? -1.180 6.521 8.259 1.00 92.62 91 GLY A CA 1
ATOM 709 C C . GLY A 1 91 ? -0.118 6.222 7.199 1.00 92.62 91 GLY A C 1
ATOM 710 O O . GLY A 1 91 ? 0.037 6.990 6.251 1.00 92.62 91 GLY A O 1
ATOM 711 N N . GLU A 1 92 ? 0.636 5.141 7.399 1.00 96.50 92 GLU A N 1
ATOM 712 C CA . GLU A 1 92 ? 1.758 4.735 6.556 1.00 96.50 92 GLU A CA 1
ATOM 713 C C . GLU A 1 92 ? 1.467 3.407 5.858 1.00 96.50 92 GLU A C 1
ATOM 715 O O . GLU A 1 92 ? 0.877 2.485 6.430 1.00 96.50 92 GLU A O 1
ATOM 720 N N . SER A 1 93 ? 1.934 3.268 4.620 1.00 97.94 93 SER A N 1
ATOM 721 C CA . SER A 1 93 ? 1.924 1.985 3.920 1.00 97.94 93 SER A CA 1
ATOM 722 C C . SER A 1 93 ? 3.152 1.841 3.040 1.00 97.94 93 SER A C 1
ATOM 724 O O . SER A 1 93 ? 3.538 2.767 2.330 1.00 97.94 93 SER A O 1
ATOM 726 N N . ILE A 1 94 ? 3.720 0.636 3.047 1.00 98.00 94 ILE A N 1
ATOM 727 C CA . ILE A 1 94 ? 4.767 0.213 2.116 1.00 98.00 94 ILE A CA 1
ATOM 728 C C . ILE A 1 94 ? 4.238 -1.003 1.377 1.00 98.00 94 ILE A C 1
ATOM 730 O O . ILE A 1 94 ? 3.949 -2.029 1.990 1.00 98.00 94 ILE A O 1
ATOM 734 N N . GLU A 1 95 ? 4.094 -0.879 0.068 1.00 97.50 95 GLU A N 1
ATOM 735 C CA . GLU A 1 95 ? 3.633 -1.942 -0.813 1.00 97.50 95 GLU A CA 1
ATOM 736 C C . GLU A 1 95 ? 4.723 -2.273 -1.824 1.00 97.50 95 GLU A C 1
ATOM 738 O O . GLU A 1 95 ? 5.247 -1.383 -2.491 1.00 97.50 95 GLU A O 1
ATOM 743 N N . THR A 1 96 ? 5.050 -3.551 -1.954 1.00 97.62 96 THR A N 1
ATOM 744 C CA . THR A 1 96 ? 6.047 -4.045 -2.896 1.00 97.62 96 THR A CA 1
ATOM 745 C C . THR A 1 96 ? 5.465 -5.200 -3.691 1.00 97.62 96 THR A C 1
ATOM 747 O O . THR A 1 96 ? 4.762 -6.050 -3.151 1.00 97.62 96 THR A O 1
ATOM 750 N N . PHE A 1 97 ? 5.767 -5.255 -4.982 1.00 97.00 97 PHE A N 1
ATOM 751 C CA . PHE A 1 97 ? 5.427 -6.392 -5.832 1.00 97.00 97 PHE A CA 1
ATOM 752 C C . PHE A 1 97 ? 6.334 -6.448 -7.054 1.00 97.00 97 PHE A C 1
ATOM 754 O O . PHE A 1 97 ? 6.942 -5.453 -7.451 1.00 97.00 97 PHE A O 1
ATOM 761 N N . ASP A 1 98 ? 6.374 -7.616 -7.678 1.00 96.75 98 ASP A N 1
ATOM 762 C CA . ASP A 1 98 ? 7.094 -7.855 -8.918 1.00 96.75 98 ASP A CA 1
ATOM 763 C C . ASP A 1 98 ? 6.108 -7.936 -10.085 1.00 96.75 98 ASP A C 1
ATOM 765 O O . ASP A 1 98 ? 5.119 -8.679 -10.025 1.00 96.75 98 ASP A O 1
ATOM 769 N N . ARG A 1 99 ? 6.393 -7.200 -11.161 1.00 93.19 99 ARG A N 1
ATOM 770 C CA . ARG A 1 99 ? 5.642 -7.246 -12.424 1.00 93.19 99 ARG A CA 1
ATOM 771 C C . ARG A 1 99 ? 6.578 -7.093 -13.620 1.00 93.19 99 ARG A C 1
ATOM 773 O O . ARG A 1 99 ? 7.670 -6.546 -13.491 1.00 93.19 99 ARG A O 1
ATOM 780 N N . GLU A 1 100 ? 6.123 -7.515 -14.794 1.00 93.69 100 GLU A N 1
ATOM 781 C CA . GLU A 1 100 ? 6.902 -7.424 -16.032 1.00 93.69 100 GLU A CA 1
ATOM 782 C C . GLU A 1 100 ? 7.294 -5.965 -16.373 1.00 93.69 100 GLU A C 1
ATOM 784 O O . GLU A 1 100 ? 6.408 -5.111 -16.497 1.00 93.69 100 GLU A O 1
ATOM 789 N N . PRO A 1 101 ? 8.601 -5.658 -16.521 1.00 93.62 101 PRO A N 1
ATOM 790 C CA . PRO A 1 101 ? 9.072 -4.333 -16.927 1.00 93.62 101 PRO A CA 1
ATOM 791 C C . PRO A 1 101 ? 8.677 -3.954 -18.357 1.00 93.62 101 PRO A C 1
ATOM 793 O O . PRO A 1 101 ? 8.324 -4.798 -19.174 1.00 93.62 101 PRO A O 1
ATOM 796 N N . GLY A 1 102 ? 8.788 -2.668 -18.691 1.00 90.38 102 GLY A N 1
ATOM 797 C CA . GLY A 1 102 ? 8.601 -2.177 -20.062 1.00 90.38 102 GLY A CA 1
ATOM 798 C C . GLY A 1 102 ? 7.149 -1.948 -20.491 1.00 90.38 102 GLY A C 1
ATOM 799 O O . GLY A 1 102 ? 6.916 -1.201 -21.438 1.00 90.38 102 GLY A O 1
ATOM 800 N N . LEU A 1 103 ? 6.173 -2.531 -19.791 1.00 84.12 103 LEU A N 1
ATOM 801 C CA . LEU A 1 103 ? 4.751 -2.413 -20.141 1.00 84.12 103 LEU A CA 1
ATOM 80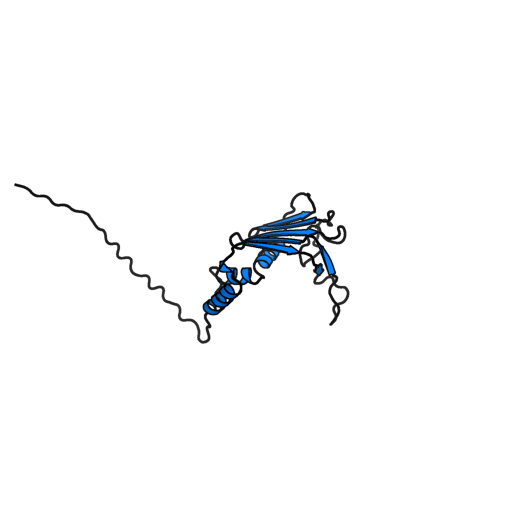2 C C . LEU A 1 103 ? 4.036 -1.252 -19.437 1.00 84.12 103 LEU A C 1
ATOM 804 O O . LEU A 1 103 ? 2.997 -0.793 -19.905 1.00 84.12 103 LEU A O 1
ATOM 808 N N . ASN A 1 104 ? 4.589 -0.771 -18.322 1.00 86.94 104 ASN A N 1
ATOM 809 C CA . ASN A 1 104 ? 3.903 0.136 -17.410 1.00 86.94 104 ASN A CA 1
ATOM 810 C C . ASN A 1 104 ? 4.781 1.324 -16.983 1.00 86.94 104 ASN A C 1
ATOM 812 O O . ASN A 1 104 ? 6.010 1.212 -16.997 1.00 86.94 104 ASN A O 1
ATOM 816 N N . PRO A 1 105 ? 4.182 2.441 -16.535 1.00 88.88 105 PRO A N 1
ATOM 817 C CA . PRO A 1 105 ? 4.925 3.511 -15.879 1.00 88.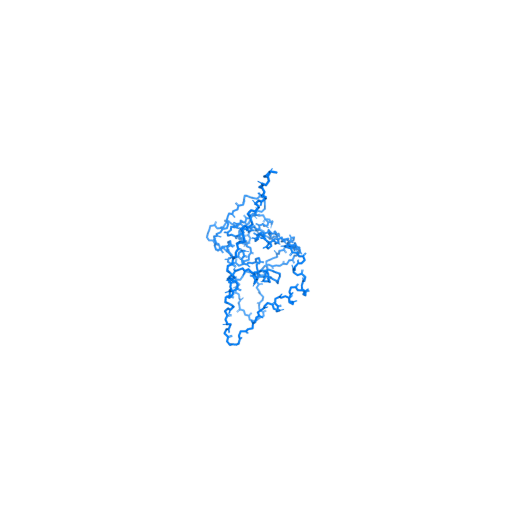88 105 PRO A CA 1
ATOM 818 C C . PRO A 1 105 ? 5.542 3.037 -14.555 1.00 88.88 105 PRO A C 1
ATOM 820 O O . PRO A 1 105 ? 4.895 2.324 -13.790 1.00 88.88 105 PRO A O 1
ATOM 823 N N . ALA A 1 106 ? 6.749 3.499 -14.232 1.00 89.81 106 ALA A N 1
ATOM 824 C CA . ALA A 1 106 ? 7.452 3.170 -12.987 1.00 89.81 106 ALA A CA 1
ATOM 825 C C . ALA A 1 106 ? 6.685 3.601 -11.717 1.00 89.81 106 ALA A C 1
ATOM 827 O O . ALA A 1 106 ? 6.817 2.989 -10.664 1.00 89.81 106 ALA A O 1
ATOM 828 N N . SER A 1 107 ? 5.839 4.633 -11.811 1.00 87.31 107 SER A N 1
ATOM 829 C CA . SER A 1 107 ? 4.992 5.100 -10.702 1.00 87.31 107 SER A CA 1
ATOM 830 C C . SER A 1 107 ? 3.575 4.525 -10.714 1.00 87.31 107 SER A C 1
ATOM 832 O O . SER A 1 107 ? 2.729 4.938 -9.921 1.00 87.31 107 SER A O 1
ATOM 834 N N . TRP A 1 108 ? 3.274 3.594 -11.619 1.00 87.12 108 TRP A N 1
ATOM 835 C CA . TRP A 1 108 ? 1.938 3.022 -11.697 1.00 87.12 108 TRP A CA 1
ATOM 836 C C . TRP A 1 108 ? 1.732 1.987 -10.591 1.00 87.12 108 TRP A C 1
ATOM 838 O O . TRP A 1 108 ? 2.386 0.952 -10.615 1.00 87.12 108 TRP A O 1
ATOM 848 N N . LYS A 1 109 ? 0.813 2.237 -9.653 1.00 82.69 109 LYS A N 1
ATOM 849 C CA . LYS A 1 109 ? 0.349 1.256 -8.656 1.00 82.69 109 LYS A CA 1
ATOM 850 C C . LYS A 1 109 ? -0.984 0.628 -9.095 1.00 82.69 109 LYS A C 1
ATOM 852 O O . LYS A 1 109 ? -0.993 -0.423 -9.732 1.00 82.69 109 LYS A O 1
ATOM 857 N N . TYR A 1 110 ? -2.093 1.326 -8.828 1.00 71.19 110 TYR A N 1
ATOM 858 C CA . TYR A 1 110 ? -3.458 1.006 -9.265 1.00 71.19 110 TYR A CA 1
ATOM 859 C C . TYR A 1 110 ? -4.095 2.241 -9.914 1.00 71.19 110 TYR A C 1
ATOM 861 O O . TYR A 1 110 ? -3.953 3.355 -9.399 1.00 71.19 110 TYR A O 1
ATOM 869 N N . GLY A 1 111 ? -4.829 2.047 -11.016 1.00 65.69 111 GLY A N 1
ATOM 870 C CA . GLY A 1 111 ? -5.530 3.133 -11.714 1.00 65.69 111 GLY A CA 1
ATOM 871 C C . GLY A 1 111 ? -4.602 4.202 -12.313 1.00 65.69 111 GLY A C 1
ATOM 872 O O . GLY A 1 111 ? -3.384 4.122 -12.186 1.00 65.69 111 GLY A O 1
ATOM 873 N N . LEU A 1 112 ? -5.195 5.167 -13.018 1.00 68.44 112 LEU A N 1
ATOM 874 C CA . LEU A 1 112 ? -4.602 6.288 -13.780 1.00 68.44 112 LEU A CA 1
ATOM 875 C C . LEU A 1 112 ? -3.537 5.969 -14.853 1.00 68.44 112 LEU A C 1
ATOM 877 O O . LEU A 1 112 ? -3.542 6.611 -15.898 1.00 68.44 112 LEU A O 1
ATOM 881 N N . GLY A 1 113 ? -2.696 4.946 -14.694 1.00 74.62 113 GLY A N 1
ATOM 882 C CA . GLY A 1 113 ? -1.751 4.514 -15.723 1.00 74.62 113 GLY A CA 1
ATOM 883 C C . GLY A 1 113 ? -0.731 5.592 -16.094 1.00 74.62 113 GLY A C 1
ATOM 884 O O . GLY A 1 113 ? -0.083 6.164 -15.222 1.00 74.62 113 GLY A O 1
ATOM 885 N N . TRP A 1 114 ? -0.543 5.823 -17.396 1.00 77.62 114 TRP A N 1
ATOM 886 C CA . TRP A 1 114 ? 0.434 6.774 -17.926 1.00 77.62 114 TRP A CA 1
ATOM 887 C C . TRP A 1 114 ? 0.035 8.219 -17.646 1.00 77.62 114 TRP A C 1
ATOM 889 O O . TRP A 1 114 ? -0.970 8.705 -18.159 1.00 77.62 114 TRP A O 1
ATOM 899 N N . MET A 1 115 ? 0.895 8.925 -16.918 1.00 75.62 115 MET A N 1
ATOM 900 C CA . MET A 1 115 ? 0.864 10.378 -16.808 1.00 75.62 115 MET A CA 1
ATOM 901 C C . MET A 1 115 ? 2.075 10.968 -17.534 1.00 75.62 115 MET A C 1
ATOM 903 O O . MET A 1 115 ? 3.124 10.331 -17.660 1.00 75.62 115 MET A O 1
ATOM 907 N N . GLY A 1 116 ? 1.919 12.175 -18.079 1.00 72.00 116 GLY A N 1
ATOM 908 C CA . GLY A 1 116 ? 2.976 12.825 -18.852 1.00 72.00 116 GLY A CA 1
ATOM 909 C C . GLY A 1 116 ? 4.273 12.943 -18.048 1.00 72.00 116 GLY A C 1
ATOM 910 O O . GLY A 1 116 ? 4.271 13.460 -16.937 1.00 72.00 116 GLY A O 1
ATOM 911 N N . GLY A 1 117 ? 5.383 12.473 -18.621 1.00 75.94 117 GLY A N 1
ATOM 912 C CA . GLY A 1 117 ? 6.705 12.541 -17.992 1.00 75.94 117 GLY A CA 1
ATOM 913 C C . GLY A 1 117 ? 7.042 11.381 -17.052 1.00 75.94 117 GLY A C 1
ATOM 914 O O . GLY A 1 117 ? 8.187 11.304 -16.610 1.00 75.94 117 GLY A O 1
ATOM 915 N N . THR A 1 118 ? 6.116 10.455 -16.782 1.00 80.50 118 THR A N 1
ATOM 916 C CA . THR A 1 118 ? 6.430 9.260 -15.992 1.00 80.50 118 THR A CA 1
ATOM 917 C C . THR A 1 118 ? 7.340 8.316 -16.789 1.00 80.50 118 THR A C 1
ATOM 919 O O . THR A 1 118 ? 6.962 7.898 -17.887 1.00 80.50 118 THR A O 1
ATOM 922 N N . PRO A 1 119 ? 8.521 7.937 -16.265 1.00 87.12 119 PRO A N 1
ATOM 923 C CA . PRO A 1 119 ? 9.383 6.962 -16.921 1.00 87.12 119 PRO A CA 1
ATOM 924 C C . PRO A 1 119 ? 8.711 5.594 -17.036 1.00 87.12 119 PRO A C 1
ATOM 926 O O . PRO A 1 119 ? 7.944 5.186 -16.162 1.00 87.12 119 PRO A O 1
ATOM 929 N N . THR A 1 120 ? 9.047 4.849 -18.083 1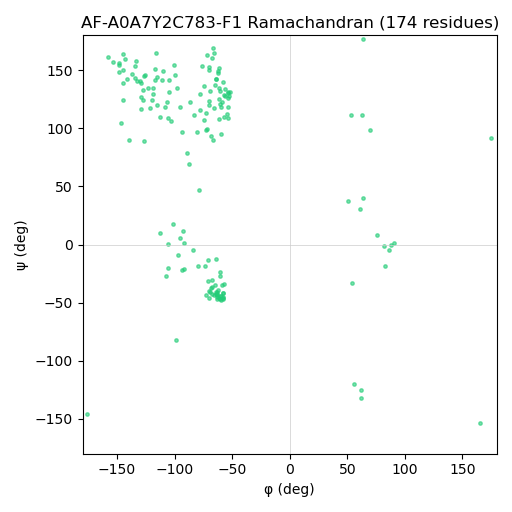.00 91.75 120 THR A N 1
ATOM 930 C CA . THR A 1 120 ? 8.708 3.426 -18.170 1.00 91.75 120 THR A CA 1
ATOM 931 C C . THR A 1 120 ? 9.445 2.654 -17.083 1.00 91.75 120 THR A C 1
ATOM 933 O O . THR A 1 120 ? 10.641 2.867 -16.891 1.00 91.75 120 THR A O 1
ATOM 936 N N . GLN A 1 121 ? 8.756 1.724 -16.426 1.00 93.31 121 GLN A N 1
ATOM 937 C CA . GLN A 1 121 ? 9.353 0.758 -15.509 1.00 93.31 121 GLN A CA 1
ATOM 938 C C . GLN A 1 121 ? 10.505 -0.004 -16.178 1.00 93.31 121 GLN A C 1
ATOM 940 O O . GLN A 1 121 ? 10.326 -0.583 -17.255 1.00 93.31 121 GLN A O 1
ATOM 945 N N . GLN A 1 122 ? 11.651 -0.063 -15.507 1.00 95.88 122 GLN A N 1
ATOM 946 C CA . GLN A 1 122 ? 12.857 -0.761 -15.955 1.00 95.88 122 GLN A CA 1
ATOM 947 C C . GLN A 1 122 ? 13.136 -2.042 -15.161 1.00 95.88 122 GLN A C 1
ATOM 949 O O . GLN A 1 122 ? 13.737 -2.972 -15.703 1.00 95.88 122 GLN A O 1
ATOM 954 N N . HIS A 1 123 ? 12.694 -2.134 -13.903 1.00 96.69 123 HIS A N 1
ATOM 955 C CA . HIS A 1 123 ? 12.991 -3.267 -13.024 1.00 96.69 123 HIS A CA 1
ATOM 956 C C . HIS A 1 123 ? 11.738 -4.031 -12.622 1.00 96.69 123 HIS A C 1
ATOM 958 O O . HIS A 1 123 ? 10.655 -3.471 -12.539 1.00 96.69 123 HIS A O 1
ATOM 964 N N . SER A 1 124 ? 11.879 -5.334 -12.354 1.00 96.50 124 SER A N 1
ATOM 965 C CA . SER A 1 124 ? 10.737 -6.193 -12.006 1.00 96.50 124 SER A CA 1
ATOM 966 C C . SER A 1 124 ? 10.033 -5.726 -10.728 1.00 96.50 124 SER A C 1
ATOM 968 O O . SER A 1 124 ? 8.810 -5.608 -10.687 1.00 96.50 124 SER A O 1
ATOM 970 N N . ARG A 1 125 ? 10.820 -5.417 -9.693 1.00 97.44 125 ARG A N 1
ATOM 971 C CA . ARG A 1 125 ? 10.320 -4.992 -8.388 1.00 97.44 125 ARG A CA 1
ATOM 972 C C . ARG A 1 125 ? 9.889 -3.536 -8.414 1.00 97.44 125 ARG A C 1
ATOM 974 O O . ARG A 1 125 ? 10.669 -2.677 -8.811 1.00 97.44 125 ARG A O 1
ATOM 981 N N . GLN A 1 126 ? 8.686 -3.254 -7.941 1.00 96.44 126 GLN A N 1
ATOM 982 C CA . GLN A 1 126 ? 8.191 -1.907 -7.673 1.00 96.44 126 GLN A CA 1
ATOM 983 C C . GLN A 1 126 ? 7.904 -1.773 -6.183 1.00 96.44 126 GLN A C 1
ATOM 985 O O . GLN A 1 126 ? 7.396 -2.717 -5.575 1.00 96.44 126 GLN A O 1
ATOM 990 N N . THR A 1 127 ? 8.206 -0.611 -5.610 1.00 97.75 127 THR A N 1
ATOM 991 C CA . THR A 1 127 ? 7.827 -0.274 -4.234 1.00 97.75 127 THR A CA 1
ATOM 992 C C . THR A 1 127 ? 7.102 1.063 -4.203 1.00 97.75 127 THR A C 1
ATOM 994 O O . THR A 1 127 ? 7.561 2.038 -4.793 1.00 97.75 127 THR A O 1
ATOM 997 N N . PHE A 1 128 ? 5.984 1.107 -3.488 1.00 96.56 128 PHE A N 1
ATOM 998 C CA . PHE A 1 128 ? 5.157 2.286 -3.275 1.00 96.56 128 PHE A CA 1
ATOM 999 C C . PHE A 1 128 ? 5.088 2.572 -1.785 1.00 96.56 128 PHE A C 1
ATOM 1001 O O . PHE A 1 128 ? 4.705 1.709 -0.993 1.00 96.56 128 PHE A O 1
ATOM 1008 N N . VAL A 1 129 ? 5.467 3.787 -1.411 1.00 97.38 129 VAL A N 1
ATOM 1009 C CA . VAL A 1 129 ? 5.471 4.258 -0.028 1.00 97.38 129 VAL A CA 1
ATOM 1010 C C . VAL A 1 129 ? 4.525 5.438 0.073 1.00 97.38 129 VAL A C 1
ATOM 1012 O O . VAL A 1 129 ? 4.581 6.337 -0.762 1.00 97.38 129 VAL A O 1
ATOM 1015 N N . VAL A 1 130 ? 3.684 5.449 1.098 1.00 96.50 130 VAL A N 1
ATOM 1016 C CA . VAL A 1 130 ? 2.838 6.590 1.457 1.00 96.50 130 VAL A CA 1
ATOM 1017 C C . VAL A 1 130 ? 2.950 6.847 2.955 1.00 96.50 130 VAL A C 1
ATOM 1019 O O . VAL A 1 130 ? 3.060 5.906 3.745 1.00 96.50 130 VAL A O 1
ATOM 1022 N N . ASN A 1 131 ? 2.981 8.124 3.316 1.00 94.94 131 ASN A N 1
ATOM 1023 C CA . ASN A 1 131 ? 3.023 8.626 4.680 1.00 94.94 131 ASN A CA 1
ATOM 1024 C C . ASN A 1 131 ? 2.252 9.949 4.722 1.00 94.94 131 ASN A C 1
ATOM 1026 O O . ASN A 1 131 ? 2.736 10.970 4.213 1.00 94.94 131 ASN A O 1
ATOM 1030 N N . GLY A 1 132 ? 1.040 9.909 5.279 1.00 88.69 132 GLY A N 1
ATOM 1031 C CA . GLY A 1 132 ? 0.144 11.064 5.299 1.00 88.69 132 GLY A CA 1
ATOM 1032 C C . GLY A 1 132 ? -0.117 11.591 3.885 1.00 88.69 132 GLY A C 1
ATOM 1033 O O . GLY A 1 132 ? -0.579 10.854 3.020 1.00 88.69 132 GLY A O 1
ATOM 1034 N N . ASP A 1 133 ? 0.241 12.851 3.642 1.00 90.19 133 ASP A N 1
ATOM 1035 C CA . ASP A 1 133 ? -0.005 13.543 2.367 1.00 90.19 133 ASP A CA 1
ATOM 1036 C C . ASP A 1 133 ? 1.176 13.430 1.383 1.00 90.19 133 ASP A C 1
ATOM 1038 O O . ASP A 1 133 ? 1.255 14.151 0.386 1.00 90.19 133 ASP A O 1
ATOM 1042 N N . THR A 1 134 ? 2.146 12.558 1.673 1.00 95.38 134 THR A N 1
ATOM 1043 C CA . THR A 1 134 ? 3.356 12.384 0.861 1.00 95.38 134 THR A CA 1
ATOM 1044 C C . THR A 1 134 ? 3.546 10.939 0.441 1.00 95.38 134 THR A C 1
ATOM 1046 O O . THR A 1 134 ? 3.209 10.009 1.174 1.00 95.38 134 THR A O 1
ATOM 1049 N N . ALA A 1 135 ? 4.099 10.741 -0.754 1.00 95.81 135 ALA A N 1
ATOM 1050 C CA . ALA A 1 135 ? 4.284 9.412 -1.302 1.00 95.81 135 ALA A CA 1
ATOM 1051 C C . ALA A 1 135 ? 5.442 9.327 -2.303 1.00 95.81 135 ALA A C 1
ATOM 1053 O O . ALA A 1 135 ? 5.837 10.326 -2.910 1.00 95.81 135 ALA A O 1
ATOM 1054 N N . TRP A 1 136 ? 5.971 8.115 -2.490 1.00 95.69 136 TRP A N 1
ATOM 1055 C CA . TRP A 1 136 ? 7.076 7.816 -3.400 1.00 95.69 136 TRP A CA 1
ATOM 1056 C C . TRP A 1 136 ? 6.877 6.487 -4.122 1.00 95.69 136 TRP A C 1
ATOM 1058 O O . TRP A 1 136 ? 6.444 5.501 -3.524 1.00 95.69 136 TRP A O 1
ATOM 1068 N N . ALA A 1 137 ? 7.269 6.453 -5.392 1.00 94.75 137 ALA A N 1
ATOM 1069 C CA . ALA A 1 137 ? 7.459 5.227 -6.154 1.00 94.75 137 ALA A CA 1
ATOM 1070 C C . ALA A 1 137 ? 8.955 4.934 -6.318 1.00 94.75 137 ALA A C 1
ATOM 1072 O O . ALA A 1 137 ? 9.760 5.845 -6.528 1.00 94.75 137 ALA A O 1
ATOM 1073 N N . ILE A 1 138 ? 9.323 3.661 -6.238 1.00 96.69 138 ILE A N 1
ATOM 1074 C CA . ILE A 1 138 ? 10.691 3.173 -6.404 1.00 96.69 138 ILE A CA 1
ATOM 1075 C C . ILE A 1 138 ? 10.669 2.027 -7.420 1.00 96.69 138 ILE A C 1
ATOM 1077 O O . ILE A 1 138 ? 9.919 1.061 -7.261 1.00 96.69 138 ILE A O 1
ATOM 1081 N N . ASP A 1 139 ? 11.513 2.135 -8.447 1.00 96.00 139 ASP A N 1
ATOM 1082 C CA . ASP A 1 139 ? 11.697 1.131 -9.497 1.00 96.00 139 ASP A CA 1
ATOM 1083 C C . ASP A 1 139 ? 12.993 0.345 -9.248 1.00 96.00 139 ASP A C 1
ATOM 1085 O O . ASP A 1 139 ? 14.094 0.871 -9.419 1.00 96.00 139 ASP A O 1
ATOM 1089 N N . GLY A 1 140 ? 12.870 -0.903 -8.794 1.00 95.88 140 GLY A N 1
ATOM 1090 C CA . GLY A 1 140 ? 14.001 -1.720 -8.351 1.00 95.88 140 GLY A CA 1
ATOM 1091 C C . GLY A 1 140 ? 14.727 -1.093 -7.159 1.00 95.88 140 GLY A C 1
ATOM 1092 O O . GLY A 1 140 ? 14.104 -0.785 -6.148 1.00 95.88 140 GLY A O 1
ATOM 1093 N N . ASP A 1 141 ? 16.037 -0.894 -7.309 1.00 95.56 141 ASP A N 1
ATOM 1094 C CA . ASP A 1 141 ? 16.903 -0.203 -6.338 1.00 95.56 141 ASP A CA 1
ATOM 1095 C C . ASP A 1 141 ? 17.212 1.248 -6.771 1.00 95.56 141 ASP A C 1
ATOM 1097 O O . ASP A 1 141 ? 18.189 1.857 -6.327 1.00 95.56 141 ASP A O 1
ATOM 1101 N N . GLY A 1 142 ? 16.415 1.795 -7.697 1.00 94.12 142 GLY A N 1
ATOM 1102 C CA . GLY A 1 142 ? 16.540 3.170 -8.166 1.00 94.12 142 GLY A CA 1
ATOM 1103 C C . GLY A 1 142 ? 16.222 4.214 -7.084 1.00 94.12 142 GLY A C 1
ATOM 1104 O O . GLY A 1 142 ? 15.704 3.888 -6.013 1.00 94.12 142 GLY A O 1
ATOM 1105 N N . PRO A 1 143 ? 16.513 5.501 -7.343 1.00 94.94 143 PRO A N 1
ATOM 1106 C CA . PRO A 1 143 ? 16.157 6.567 -6.414 1.00 94.94 143 PRO A CA 1
ATOM 1107 C C . PRO A 1 143 ? 14.626 6.685 -6.267 1.00 94.94 143 PRO A C 1
ATOM 1109 O O . PRO A 1 143 ? 13.916 6.571 -7.270 1.00 94.94 143 PRO A O 1
ATOM 1112 N N . PRO A 1 144 ? 14.102 6.975 -5.059 1.00 95.06 144 PRO A N 1
ATOM 1113 C CA . PRO A 1 144 ? 12.685 7.263 -4.876 1.00 95.06 144 PRO A CA 1
ATOM 1114 C C . PRO A 1 144 ? 12.251 8.485 -5.687 1.00 95.06 144 PRO A C 1
ATOM 1116 O O . PRO A 1 144 ? 12.882 9.543 -5.628 1.00 95.06 144 PRO A O 1
ATOM 1119 N N . VAL A 1 145 ? 11.140 8.354 -6.405 1.00 93.19 145 VAL A N 1
ATOM 1120 C CA . VAL A 1 145 ? 10.502 9.442 -7.149 1.00 93.19 145 VAL A CA 1
ATOM 1121 C C . VAL A 1 145 ? 9.246 9.851 -6.397 1.00 93.19 145 VAL A C 1
ATOM 1123 O O . VAL A 1 145 ? 8.377 9.018 -6.148 1.00 93.19 145 VAL A O 1
ATOM 1126 N N . ALA A 1 146 ? 9.157 11.125 -6.015 1.00 93.00 146 ALA A N 1
ATOM 1127 C CA . ALA A 1 146 ? 7.977 11.649 -5.337 1.00 93.00 146 ALA A CA 1
ATOM 1128 C C . ALA A 1 146 ? 6.739 11.516 -6.235 1.00 93.00 146 ALA A C 1
ATOM 1130 O O . ALA A 1 146 ? 6.787 11.833 -7.427 1.00 93.00 146 ALA A O 1
ATOM 1131 N N . ALA A 1 147 ? 5.640 11.046 -5.653 1.00 90.88 147 ALA A N 1
ATOM 1132 C CA . ALA A 1 147 ? 4.347 11.026 -6.311 1.00 90.88 147 ALA A CA 1
ATOM 1133 C C . ALA A 1 147 ? 3.778 12.451 -6.415 1.00 90.88 147 ALA A C 1
ATOM 1135 O O . ALA A 1 147 ? 4.211 13.373 -5.716 1.00 90.88 147 ALA A O 1
ATOM 1136 N N . THR A 1 148 ? 2.790 12.634 -7.286 1.00 89.44 148 THR A N 1
ATOM 1137 C CA . THR A 1 148 ? 1.998 13.869 -7.292 1.00 89.44 148 THR A CA 1
ATOM 1138 C C . THR A 1 148 ? 1.155 13.963 -6.014 1.00 89.44 148 THR A C 1
ATOM 1140 O O . THR A 1 148 ? 0.908 12.950 -5.362 1.00 89.44 148 THR A O 1
ATOM 1143 N N . ALA A 1 149 ? 0.683 15.162 -5.660 1.00 91.25 149 ALA A N 1
ATOM 1144 C CA . ALA A 1 149 ? -0.218 15.329 -4.515 1.00 91.25 149 ALA A CA 1
ATOM 1145 C C . ALA A 1 149 ? -1.504 14.491 -4.672 1.00 91.25 149 ALA A C 1
ATOM 1147 O O . ALA A 1 149 ? -1.912 13.808 -3.742 1.00 91.25 149 ALA A O 1
ATOM 1148 N N . GLU A 1 150 ? -2.076 14.455 -5.880 1.00 89.19 150 GLU A N 1
ATOM 1149 C CA . GLU A 1 150 ? -3.262 13.647 -6.197 1.00 89.19 150 GLU A CA 1
ATOM 1150 C C . GLU A 1 150 ? -3.006 12.137 -6.034 1.00 89.19 150 GLU A C 1
ATOM 1152 O O . GLU A 1 150 ? -3.856 11.397 -5.535 1.00 89.19 150 GLU A O 1
ATOM 1157 N N . ASP A 1 151 ? -1.823 11.652 -6.426 1.00 89.12 151 ASP A N 1
ATOM 1158 C CA . ASP A 1 151 ? -1.455 10.253 -6.198 1.00 89.12 151 ASP A CA 1
ATOM 1159 C C . ASP A 1 151 ? -1.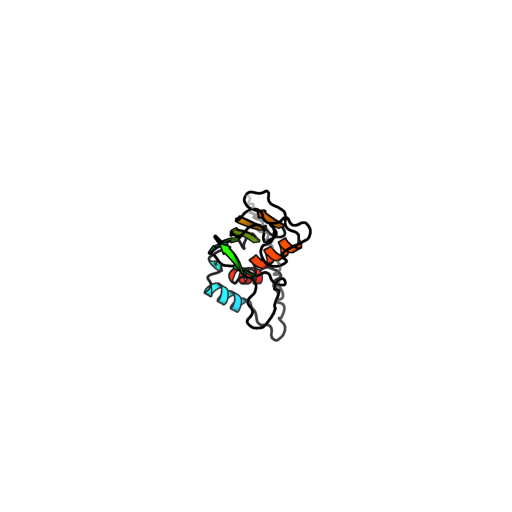234 9.951 -4.717 1.00 89.12 151 ASP A C 1
ATOM 1161 O O . ASP A 1 151 ? -1.675 8.899 -4.255 1.00 89.12 151 ASP A O 1
ATOM 1165 N N . ALA A 1 152 ? -0.588 10.855 -3.975 1.00 92.50 152 ALA A N 1
ATOM 1166 C CA . ALA A 1 152 ? -0.390 10.698 -2.539 1.00 92.50 152 ALA A CA 1
ATOM 1167 C C . ALA A 1 152 ? -1.737 10.611 -1.804 1.00 92.50 152 ALA A C 1
ATOM 1169 O O . ALA A 1 152 ? -1.952 9.661 -1.052 1.00 92.50 152 ALA A O 1
ATOM 1170 N N . GLU A 1 153 ? -2.683 11.504 -2.112 1.00 92.62 153 GLU A N 1
ATOM 1171 C CA . GLU A 1 153 ? -4.055 11.457 -1.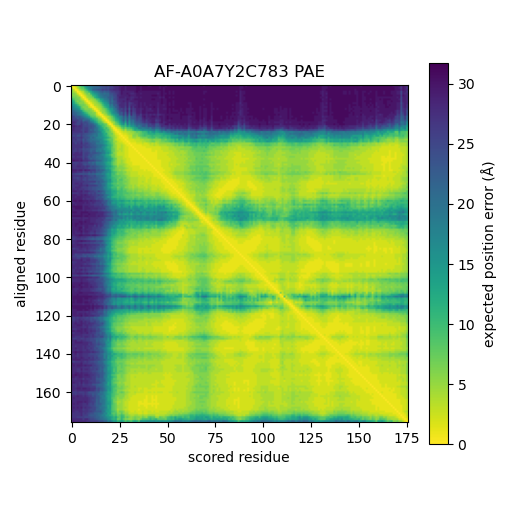585 1.00 92.62 153 GLU A CA 1
ATOM 1172 C C . GLU A 1 153 ? -4.758 10.135 -1.928 1.00 92.62 153 GLU A C 1
ATOM 1174 O O . GLU A 1 153 ? -5.365 9.499 -1.062 1.00 92.62 153 GLU A O 1
ATOM 1179 N N . ARG A 1 154 ? -4.644 9.664 -3.178 1.00 90.88 154 ARG A N 1
ATOM 1180 C CA . ARG A 1 154 ? -5.245 8.387 -3.596 1.00 90.88 154 ARG A CA 1
ATOM 1181 C C . ARG A 1 154 ? -4.632 7.194 -2.862 1.00 90.88 154 ARG A C 1
ATOM 1183 O O . ARG A 1 154 ? -5.357 6.277 -2.474 1.00 90.88 154 ARG A O 1
ATOM 1190 N N . TRP A 1 155 ? -3.313 7.163 -2.691 1.00 92.69 155 TRP A N 1
ATOM 1191 C CA . TRP A 1 155 ? -2.635 6.066 -1.993 1.00 92.69 155 TRP A CA 1
ATOM 1192 C C . TRP A 1 155 ? -2.928 6.098 -0.494 1.00 92.69 155 TRP A C 1
ATOM 1194 O O . TRP A 1 155 ? -3.037 5.036 0.122 1.00 92.69 155 TRP A O 1
ATOM 1204 N N . GLN A 1 156 ? -3.130 7.290 0.069 1.00 94.00 156 GLN A N 1
ATOM 1205 C CA . GLN A 1 156 ? -3.578 7.459 1.443 1.00 94.00 156 GLN A CA 1
ATOM 1206 C C . GLN A 1 156 ? -5.015 6.970 1.621 1.00 94.00 156 GLN A C 1
ATOM 1208 O O . GLN A 1 156 ? -5.305 6.237 2.563 1.00 94.00 156 GLN A O 1
ATOM 1213 N N . LEU A 1 157 ? -5.914 7.282 0.687 1.00 93.00 15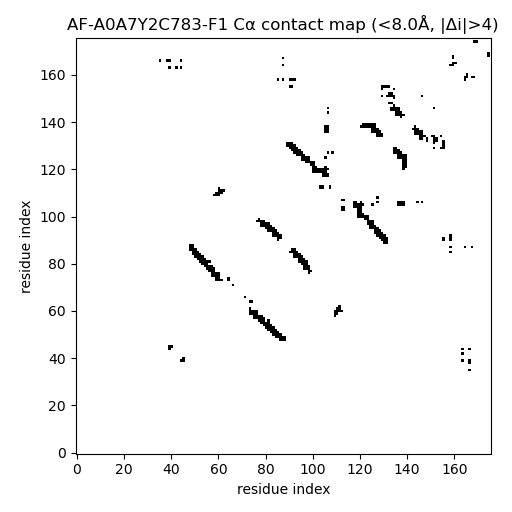7 LEU A N 1
ATOM 1214 C CA . LEU A 1 157 ? -7.280 6.759 0.697 1.00 93.00 157 LEU A CA 1
ATOM 1215 C C . LEU A 1 157 ? -7.305 5.219 0.670 1.00 93.00 157 LEU A C 1
ATOM 1217 O O . LEU A 1 157 ? -8.059 4.595 1.414 1.00 93.00 157 LEU A O 1
ATOM 1221 N N . ASP A 1 158 ? -6.442 4.597 -0.131 1.00 92.19 158 ASP A N 1
ATOM 1222 C CA . ASP A 1 158 ? -6.316 3.137 -0.244 1.00 92.19 158 ASP A CA 1
ATOM 1223 C C . ASP A 1 158 ? -5.929 2.444 1.087 1.00 92.19 158 ASP A C 1
ATOM 1225 O O . ASP A 1 158 ? -6.259 1.277 1.301 1.00 92.19 158 ASP A O 1
ATOM 1229 N N . ILE A 1 159 ? -5.289 3.149 2.030 1.00 95.12 159 ILE A N 1
ATOM 1230 C CA . ILE A 1 159 ? -5.031 2.639 3.393 1.00 95.12 159 ILE A CA 1
ATOM 1231 C C . ILE A 1 159 ? -6.328 2.482 4.200 1.00 95.12 159 ILE A C 1
ATOM 1233 O O . ILE A 1 159 ? -6.432 1.579 5.039 1.00 95.12 159 ILE A O 1
ATOM 1237 N N . TRP A 1 160 ? -7.330 3.319 3.938 1.00 94.38 160 TRP A N 1
ATOM 1238 C CA . TRP A 1 160 ? -8.603 3.335 4.662 1.00 94.38 160 TRP A CA 1
ATOM 1239 C C . TRP A 1 160 ? -9.682 2.478 3.993 1.00 94.38 160 TRP A C 1
ATOM 1241 O O . TRP A 1 160 ? -10.598 2.014 4.668 1.00 94.38 160 TRP A O 1
ATOM 1251 N N . LEU A 1 161 ? -9.559 2.202 2.690 1.00 94.00 161 LEU A N 1
ATOM 1252 C CA . LEU A 1 161 ? -10.510 1.402 1.903 1.00 94.00 161 LEU A CA 1
ATOM 1253 C C . LEU A 1 161 ? -10.356 -0.120 2.102 1.00 94.00 161 LEU A C 1
ATOM 1255 O O . LEU A 1 161 ? -10.351 -0.906 1.157 1.00 94.00 161 LEU A O 1
ATOM 1259 N N . ASN A 1 162 ? -10.253 -0.557 3.353 1.00 94.25 162 ASN A N 1
ATOM 1260 C CA . ASN A 1 162 ? -10.282 -1.964 3.759 1.00 94.25 162 ASN A CA 1
ATOM 1261 C C . ASN A 1 162 ? -10.998 -2.099 5.119 1.00 94.25 162 ASN A C 1
ATOM 1263 O O . ASN A 1 162 ? -11.171 -1.089 5.802 1.00 94.25 162 ASN A O 1
ATOM 1267 N N . PRO A 1 163 ? -11.439 -3.303 5.540 1.00 95.56 163 PRO A N 1
ATOM 1268 C CA . PRO A 1 163 ? -12.303 -3.425 6.716 1.00 95.56 163 PRO A CA 1
ATOM 1269 C C . PRO A 1 163 ? -11.705 -2.845 8.014 1.00 95.56 163 PRO A C 1
ATOM 1271 O O . PRO A 1 163 ? -12.400 -2.068 8.668 1.00 95.56 163 PRO A O 1
ATOM 1274 N N . PRO A 1 164 ? -10.434 -3.120 8.384 1.00 96.00 164 PRO A N 1
ATOM 1275 C CA . PRO A 1 164 ? -9.836 -2.488 9.562 1.00 96.00 164 PRO A CA 1
ATOM 1276 C C . PRO A 1 164 ? -9.660 -0.974 9.404 1.00 96.00 164 PRO A C 1
ATOM 1278 O O . PRO A 1 164 ? -9.984 -0.221 10.320 1.00 96.00 164 PRO A O 1
ATOM 1281 N N . GLY A 1 165 ? -9.182 -0.522 8.241 1.00 95.88 165 GLY A N 1
ATOM 1282 C CA . GLY A 1 165 ? -8.972 0.894 7.949 1.00 95.88 165 GLY A CA 1
ATOM 1283 C C . GLY A 1 165 ? -10.259 1.704 8.042 1.00 95.88 165 GLY A C 1
ATOM 1284 O O . GLY A 1 165 ? -10.275 2.743 8.695 1.00 95.88 165 GLY A O 1
ATOM 1285 N N . PHE A 1 166 ? -11.357 1.191 7.489 1.00 95.62 166 PHE A N 1
ATOM 1286 C CA . PHE A 1 166 ? -12.660 1.843 7.550 1.00 95.62 166 PHE A CA 1
ATOM 1287 C C . PHE A 1 166 ? -13.124 2.043 8.996 1.00 95.62 166 PHE A C 1
ATOM 1289 O O . PHE A 1 166 ? -13.517 3.146 9.366 1.00 95.62 166 PHE A O 1
ATOM 1296 N N . LEU A 1 167 ? -13.037 1.005 9.835 1.00 95.81 167 LEU A N 1
ATOM 1297 C CA . LEU A 1 167 ? -13.452 1.092 11.240 1.00 95.81 167 LEU A CA 1
ATOM 1298 C C . LEU A 1 167 ? -12.591 2.068 12.049 1.00 95.81 167 LEU A C 1
ATOM 1300 O O . LEU A 1 167 ? -13.107 2.741 12.941 1.00 95.81 167 LEU A O 1
ATOM 1304 N N . LYS A 1 168 ? -11.292 2.158 11.747 1.00 94.56 168 LYS A N 1
ATOM 1305 C CA . LYS A 1 168 ? -10.385 3.126 12.380 1.00 94.56 168 LYS A CA 1
ATOM 1306 C C . LYS A 1 168 ? -10.700 4.553 11.932 1.00 94.56 168 LYS A C 1
ATOM 1308 O O . LYS A 1 168 ? -10.828 5.432 12.779 1.00 94.56 168 LYS A O 1
ATOM 1313 N N . ALA A 1 169 ? -10.893 4.767 10.630 1.00 93.69 169 ALA A N 1
ATOM 1314 C CA . ALA A 1 169 ? -11.242 6.067 10.063 1.00 93.69 169 ALA A CA 1
ATOM 1315 C C . ALA A 1 169 ? -12.601 6.578 10.569 1.00 93.69 169 ALA A C 1
ATOM 1317 O O . ALA A 1 169 ? -12.710 7.732 10.968 1.00 93.69 169 ALA A O 1
ATOM 1318 N N . ALA A 1 170 ? -13.614 5.709 10.642 1.00 93.56 170 ALA A N 1
ATOM 1319 C CA . ALA A 1 170 ? -14.964 6.058 11.097 1.00 93.56 170 ALA A CA 1
ATOM 1320 C C . ALA A 1 170 ? -15.039 6.516 12.566 1.00 93.56 170 ALA A C 1
ATOM 1322 O O . ALA A 1 170 ? -16.069 7.025 12.992 1.00 93.56 170 ALA A O 1
ATOM 1323 N N . ARG A 1 171 ? -13.973 6.320 13.354 1.00 91.19 171 ARG A N 1
ATOM 1324 C CA . ARG A 1 171 ? -13.878 6.776 14.752 1.00 91.19 171 ARG A CA 1
ATOM 1325 C C . ARG A 1 171 ? -12.964 7.986 14.932 1.00 91.19 171 ARG A C 1
ATOM 1327 O O . ARG A 1 171 ? -12.762 8.426 16.064 1.00 91.19 171 ARG A O 1
ATOM 1334 N N . MET A 1 172 ? -12.366 8.498 13.857 1.00 89.94 172 MET A N 1
ATOM 1335 C CA . MET A 1 172 ? -11.545 9.702 13.934 1.00 89.94 172 MET A CA 1
ATOM 1336 C C . MET A 1 172 ? -12.420 10.938 14.198 1.00 89.94 172 MET A C 1
ATOM 1338 O O . MET A 1 172 ? -13.576 10.973 13.777 1.00 89.94 172 MET A O 1
ATOM 1342 N N . PRO A 1 173 ? -11.892 11.976 14.873 1.00 87.31 173 PRO A N 1
ATOM 1343 C CA . PRO A 1 173 ? -12.606 13.242 15.019 1.00 87.31 173 PRO A CA 1
ATOM 1344 C C . PRO A 1 173 ? -12.985 13.831 13.652 1.00 87.31 173 PRO A C 1
ATOM 1346 O O . PRO A 1 173 ? -12.131 13.902 12.769 1.00 87.31 173 PRO A O 1
ATOM 1349 N N . GLY A 1 174 ? -14.229 14.288 13.487 1.00 82.50 174 GLY A N 1
ATOM 1350 C CA . GLY A 1 174 ? -14.728 14.817 12.211 1.00 82.50 174 GLY A CA 1
ATOM 1351 C C . GLY A 1 174 ? -15.385 13.770 11.299 1.00 82.50 174 GLY A C 1
ATOM 1352 O O . GLY A 1 174 ? -15.781 14.110 10.186 1.00 82.50 174 GLY A O 1
ATOM 1353 N N . ALA A 1 175 ? -15.466 12.508 11.735 1.00 76.00 175 ALA A N 1
ATOM 1354 C CA . ALA A 1 175 ? -16.262 11.465 11.096 1.00 76.00 175 ALA A CA 1
ATOM 1355 C C . ALA A 1 175 ? -17.708 11.487 11.638 1.00 76.00 175 ALA A C 1
ATOM 1357 O O . ALA A 1 175 ? -18.117 10.591 12.377 1.00 76.00 175 ALA A O 1
ATOM 1358 N N . ASP A 1 176 ? -18.461 12.535 11.302 1.00 59.50 176 ASP A N 1
ATOM 1359 C CA . ASP A 1 176 ? -19.834 12.796 11.762 1.00 59.50 176 ASP A CA 1
ATOM 1360 C C . ASP A 1 176 ? -20.773 13.252 10.632 1.00 59.50 176 ASP A C 1
ATOM 1362 O O . ASP A 1 176 ? -20.302 13.901 9.667 1.00 59.50 176 ASP A O 1
#

pLDDT: mean 84.5, std 16.26, range [35.69, 98.19]

Mean predicted aligned error: 10.14 Å

Sequence (176 aa):
MMMKKLWTLFTLFLLPGVSAWAQQFPPGFVDPMPLLEAAAAEIGEQNFQCVTLSGAGYSGSVGQVYDNAPNVDWTRIPMTNYTRMINWETGESIETFDREPGLNPASWKYGLGWMGGTPTQQHSRQTFVVNGDTAWAIDGDGPPVAATAEDAERWQLDIWLNPPGFLKAARMPGAD

Foldseek 3Di:
DDDDDDDDDDPDPPDPPPPPPPPDDDPPDDDCVVVLVVLCVVVVLVVDQKDKDWDWFWAFAPPPAPDDDVPDDGDTWTWHGWIKMAGLVQLKMKIKTFTDWPPFFQPDDHYPTDDPPGDTQDARMWIWIATVQWIWIDRDPDDTDTDDSVVNVVVSVVSLPDSSSVSSVCPDPPND

Radius of gyration: 25.99 Å; Cα contacts (8 Å, |Δi|>4): 262; chains: 1; bounding box: 52×45×102 Å

Solvent-accessible surface area (backbone atoms only — not comparable to full-atom values): 10686 Å² total; per-residue (Å²): 133,83,91,85,82,90,80,82,86,79,83,79,80,80,71,79,78,77,74,73,74,77,75,82,73,62,92,88,69,71,81,59,60,69,57,51,52,52,53,33,62,74,70,45,41,86,81,55,60,60,50,78,47,73,50,68,56,63,49,55,54,68,95,70,55,93,66,92,50,93,94,56,74,66,61,72,44,61,31,35,78,28,36,32,39,40,30,69,85,72,46,29,36,45,36,36,32,32,34,79,49,70,79,44,35,37,70,49,82,76,50,85,57,79,53,93,88,59,54,66,21,80,37,47,39,36,37,41,39,36,47,52,76,39,29,32,26,18,42,50,91,48,76,75,40,72,50,53,64,68,53,10,47,53,55,42,49,59,62,35,75,41,76,62,30,40,60,56,53,59,68,39,92,87,57,123

Nearest PDB structures (foldseek):
  7dvq-assembly1_A  TM=4.807E-01  e=1.852E+00  Homo sapiens
  8t5j-assembly1_A  TM=4.987E-01  e=2.943E+00  Francisella philomiragia
  5zwo-assembly1_A  TM=3.996E-01  e=1.469E+00  Saccharomyces cerevisiae S288C
  5zwm-assembly1_A  TM=3.562E-01  e=1.099E+00  Saccharomyces cerevisiae S288C
  8h6e-assembly1_5B  TM=3.726E-01  e=1.962E+00  Homo sapiens

Secondary structure (DSSP, 8-state):
------------------------PPTT---SHHHHHHHHHHHTGGG-SEEEEEEEEEEE-TT--S---TTPPPPEEEEEEEEEEEETTTTEEEEEEE--TTSSBTT-SSSS---TTPPBP-SSEEEEEEETTEEEEEETTSPPEEPPHHHHHHHHHHHHSSHHHHHHHTTSTT--